Protein AF-A0A523U105-F1 (afdb_monomer_lite)

Radius of gyration: 16.68 Å; chains: 1; bounding box: 39×37×48 Å

Foldseek 3Di:
DDAPCVLCVVVQCVVPVQKAWQKKKFFQDQDPVGGHDDPVQGGQKMWTWIDHPVVRFIWIWMHHNNDIDIDHTDPDPHPPPDDRDHDPLVQFDGPVLLQVQVCVVPDPWRWRMWMWDQPPDPDPDRFIWIWTWTDDPDWWIKIWTAGGRPSHTPDIDIDTNPPPDPDDDDDDD

pLDDT: mean 76.37, std 17.45, range [31.2, 94.62]

Sequence (173 aa):
MKEAYDVIRPAISTWNSDAVVTGINGNPWHGKEGVYLSPDGRMSYWSFHACSTMAKEWVNAVLIRGYIGVGWGERPGGERQGTCQAVPIDLIVDTDVVINTARSRVNGLLPSEIYLDDCDLKIPTELLCWNVVFEIPDTNRVQILLDAYSGEIVNIFLGFNDKENLGKDWNLN

Structure (mmCIF, N/CA/C/O backbone):
data_AF-A0A523U105-F1
#
_entry.id   AF-A0A523U105-F1
#
loop_
_atom_site.group_PDB
_atom_site.id
_atom_site.type_symbol
_atom_site.label_atom_id
_atom_site.label_alt_id
_atom_site.label_comp_id
_atom_site.label_asym_id
_atom_site.label_entity_id
_atom_site.label_seq_id
_atom_site.pdbx_PDB_ins_code
_atom_site.Cartn_x
_atom_site.Cartn_y
_atom_site.Cartn_z
_atom_site.occupancy
_atom_site.B_iso_or_equiv
_atom_site.auth_seq_id
_atom_site.auth_comp_id
_atom_site.auth_asym_id
_atom_site.auth_atom_id
_atom_site.pdbx_PDB_model_num
ATOM 1 N N . MET A 1 1 ? -14.309 -0.843 -9.622 1.00 47.03 1 MET A N 1
ATOM 2 C CA . MET A 1 1 ? -13.356 0.270 -9.829 1.00 47.03 1 MET A CA 1
ATOM 3 C C . MET A 1 1 ? -11.968 -0.359 -9.862 1.00 47.03 1 MET A C 1
ATOM 5 O O . MET A 1 1 ? -11.825 -1.390 -9.225 1.00 47.03 1 MET A O 1
ATOM 9 N N . LYS A 1 2 ? -11.017 0.141 -10.661 1.00 60.16 2 LYS A N 1
ATOM 10 C CA . LYS A 1 2 ? -9.652 -0.420 -10.695 1.00 60.16 2 LYS A CA 1
ATOM 11 C C . LYS A 1 2 ? -8.867 0.071 -9.477 1.00 60.16 2 LYS A C 1
ATOM 13 O O . LYS A 1 2 ? -9.029 1.238 -9.121 1.00 60.16 2 LYS A O 1
ATOM 18 N N . GLU A 1 3 ? -8.051 -0.789 -8.872 1.00 78.50 3 GLU A N 1
ATOM 19 C CA . GLU A 1 3 ? -7.175 -0.414 -7.756 1.00 78.50 3 GLU A CA 1
ATOM 20 C C . GLU A 1 3 ? -6.194 0.691 -8.182 1.00 78.50 3 GLU A C 1
ATOM 22 O O . GLU A 1 3 ? -5.858 0.830 -9.362 1.00 78.50 3 GLU A O 1
ATOM 27 N N . ALA A 1 4 ? -5.712 1.493 -7.226 1.00 84.69 4 ALA A N 1
ATOM 28 C CA . ALA A 1 4 ? -4.793 2.601 -7.512 1.00 84.69 4 ALA A CA 1
ATOM 29 C C . ALA A 1 4 ? -3.539 2.138 -8.278 1.00 84.69 4 ALA A C 1
ATOM 31 O O . ALA A 1 4 ? -3.050 2.840 -9.168 1.00 84.69 4 ALA A O 1
ATOM 32 N N . TYR A 1 5 ? -3.065 0.926 -7.980 1.00 85.19 5 TYR A N 1
ATOM 33 C CA . TYR A 1 5 ? -1.935 0.321 -8.671 1.00 85.19 5 TYR A CA 1
ATOM 34 C C . TYR A 1 5 ? -2.219 0.042 -10.155 1.00 85.19 5 TYR A C 1
ATOM 36 O O . TYR A 1 5 ? -1.409 0.396 -11.009 1.00 85.19 5 TYR A O 1
ATOM 44 N N . ASP A 1 6 ? -3.385 -0.511 -10.494 1.00 87.75 6 ASP A N 1
ATOM 45 C CA . ASP A 1 6 ? -3.767 -0.777 -11.889 1.00 87.75 6 ASP A CA 1
ATOM 46 C C . ASP A 1 6 ? -3.813 0.497 -12.736 1.00 87.75 6 ASP A C 1
ATOM 48 O O . ASP A 1 6 ? -3.565 0.472 -13.944 1.00 87.75 6 ASP A O 1
ATOM 52 N N . VAL A 1 7 ? -4.162 1.618 -12.102 1.00 88.19 7 VAL A N 1
ATOM 53 C CA . VAL A 1 7 ? -4.217 2.931 -12.746 1.00 88.19 7 VAL A CA 1
ATOM 54 C C . VAL A 1 7 ? -2.811 3.471 -13.002 1.00 88.19 7 VAL A C 1
ATOM 56 O O . VAL A 1 7 ? -2.558 4.018 -14.075 1.00 88.19 7 VAL A O 1
ATOM 59 N N . ILE A 1 8 ? -1.890 3.316 -12.046 1.00 87.25 8 ILE A N 1
ATOM 60 C CA . ILE A 1 8 ? -0.552 3.917 -12.128 1.00 87.25 8 ILE A CA 1
ATOM 61 C C . ILE A 1 8 ? 0.486 3.032 -12.831 1.00 87.25 8 ILE A C 1
ATOM 63 O O . ILE A 1 8 ? 1.448 3.554 -13.398 1.00 87.25 8 ILE A O 1
ATOM 67 N N . ARG A 1 9 ? 0.289 1.707 -12.839 1.00 88.44 9 ARG A N 1
ATOM 68 C CA . ARG A 1 9 ? 1.201 0.706 -13.420 1.00 88.44 9 ARG A CA 1
ATOM 69 C C . ARG A 1 9 ? 1.679 1.078 -14.836 1.00 88.44 9 ARG A C 1
ATOM 71 O O . ARG A 1 9 ? 2.891 1.068 -15.045 1.00 88.44 9 ARG A O 1
ATOM 78 N N . PRO A 1 10 ? 0.815 1.498 -15.787 1.00 89.50 10 PRO A N 1
ATOM 79 C CA . PRO A 1 10 ? 1.268 1.900 -17.123 1.00 89.50 10 PRO A CA 1
ATOM 80 C C . PRO A 1 10 ? 2.225 3.099 -17.121 1.00 89.50 10 PRO A C 1
ATOM 82 O O . PRO A 1 10 ? 3.135 3.165 -17.947 1.00 89.50 10 PRO A O 1
ATOM 85 N N . ALA A 1 11 ? 2.039 4.048 -16.199 1.00 88.31 11 ALA A N 1
ATOM 86 C CA . ALA A 1 11 ? 2.882 5.235 -16.104 1.00 88.31 11 ALA A CA 1
ATOM 87 C C . ALA A 1 11 ? 4.276 4.892 -15.556 1.00 88.31 11 ALA A C 1
ATOM 89 O O . ALA A 1 11 ? 5.273 5.382 -16.084 1.00 88.31 11 ALA A O 1
ATOM 90 N N . ILE A 1 12 ? 4.354 3.988 -14.570 1.00 88.50 12 ILE A N 1
ATOM 91 C CA . ILE A 1 12 ? 5.627 3.465 -14.043 1.00 88.50 12 ILE A CA 1
ATOM 92 C C . ILE A 1 12 ? 6.402 2.737 -15.149 1.00 88.50 12 ILE A C 1
ATOM 94 O O . ILE A 1 12 ? 7.572 3.040 -15.375 1.00 88.50 12 ILE A O 1
ATOM 98 N N . SER A 1 13 ? 5.736 1.855 -15.903 1.00 87.88 13 SER A N 1
ATOM 99 C CA . SER A 1 13 ? 6.361 1.137 -17.024 1.00 87.88 13 SER A CA 1
ATOM 100 C C . SER A 1 13 ? 6.779 2.051 -18.182 1.00 87.88 13 SER A C 1
ATOM 102 O O . SER A 1 13 ? 7.705 1.719 -18.916 1.00 87.88 13 SER A O 1
ATOM 104 N N . THR A 1 14 ? 6.106 3.194 -18.362 1.00 88.44 14 THR A N 1
ATOM 105 C CA . THR A 1 14 ? 6.477 4.200 -19.375 1.00 88.44 14 THR A CA 1
ATOM 106 C C . THR A 1 14 ? 7.729 4.976 -18.971 1.00 88.44 14 THR A C 1
ATOM 108 O O . THR A 1 14 ? 8.520 5.336 -19.838 1.00 88.44 14 THR A O 1
ATOM 111 N N . TRP A 1 15 ? 7.916 5.236 -17.673 1.00 87.44 15 TRP A N 1
ATOM 112 C CA . TRP A 1 15 ? 9.125 5.885 -17.164 1.00 87.44 15 TRP A CA 1
ATOM 113 C C . TRP A 1 15 ? 10.359 5.007 -17.388 1.00 87.44 15 TRP A C 1
ATOM 115 O O . TRP A 1 15 ? 11.318 5.471 -17.996 1.00 87.44 15 TRP A O 1
ATOM 125 N N . ASN A 1 16 ? 10.308 3.741 -16.964 1.00 86.44 16 ASN A N 1
ATOM 126 C CA . ASN A 1 16 ? 11.332 2.742 -17.263 1.00 86.44 16 ASN A CA 1
ATOM 127 C C . ASN A 1 16 ? 10.708 1.345 -17.353 1.00 86.44 16 ASN A C 1
ATOM 129 O O . ASN A 1 16 ? 9.927 0.940 -16.494 1.00 86.44 16 ASN A O 1
ATOM 133 N N . SER A 1 17 ? 11.080 0.577 -18.378 1.00 90.00 17 SER A N 1
ATOM 134 C CA . SER A 1 17 ? 10.493 -0.746 -18.630 1.00 90.00 17 SER A CA 1
ATOM 135 C C . SER A 1 17 ? 10.884 -1.805 -17.598 1.00 90.00 17 SER A C 1
ATOM 137 O O . SER A 1 17 ? 10.174 -2.794 -17.448 1.00 90.00 17 SER A O 1
ATOM 139 N N . ASP A 1 18 ? 12.018 -1.621 -16.918 1.00 88.88 18 ASP A N 1
ATOM 140 C CA . ASP A 1 18 ? 12.502 -2.489 -15.840 1.00 88.88 18 ASP A CA 1
ATOM 141 C C . ASP A 1 18 ? 12.084 -1.993 -14.447 1.00 88.88 18 ASP A C 1
ATOM 143 O O . ASP A 1 18 ? 12.515 -2.558 -13.443 1.00 88.88 18 ASP A O 1
ATOM 147 N N . ALA A 1 19 ? 11.284 -0.925 -14.373 1.00 88.38 19 ALA A N 1
ATOM 148 C CA . ALA A 1 19 ? 10.855 -0.367 -13.106 1.00 88.38 19 ALA A CA 1
ATOM 149 C C . ALA A 1 19 ? 10.008 -1.372 -12.317 1.00 88.38 19 ALA A C 1
ATOM 151 O O . ALA A 1 19 ? 9.009 -1.900 -12.813 1.00 88.38 19 ALA A O 1
ATOM 152 N N . VAL A 1 20 ? 10.374 -1.575 -11.056 1.00 88.12 20 VAL A N 1
ATOM 153 C CA . VAL A 1 20 ? 9.615 -2.374 -10.091 1.00 88.12 20 VAL A CA 1
ATOM 154 C C . VAL A 1 20 ? 9.123 -1.485 -8.962 1.00 88.12 20 VAL A C 1
ATOM 156 O O . VAL A 1 20 ? 9.797 -0.528 -8.581 1.00 88.12 20 VAL A O 1
ATOM 159 N N . VAL A 1 21 ? 7.952 -1.800 -8.412 1.00 88.12 21 VAL A N 1
ATOM 160 C CA . VAL A 1 21 ? 7.468 -1.135 -7.200 1.00 88.12 21 VAL A CA 1
ATOM 161 C C . VAL A 1 21 ? 8.102 -1.799 -5.984 1.00 88.12 21 VAL A C 1
ATOM 163 O O . VAL A 1 21 ? 8.133 -3.024 -5.883 1.00 88.12 21 VAL A O 1
ATOM 166 N N . THR A 1 22 ? 8.604 -0.978 -5.073 1.00 85.00 22 THR A N 1
ATOM 167 C CA . THR A 1 22 ? 9.300 -1.383 -3.848 1.00 85.00 22 THR A CA 1
ATOM 168 C C . THR A 1 22 ? 8.546 -0.967 -2.583 1.00 85.00 22 THR A C 1
ATOM 170 O O . THR A 1 22 ? 9.010 -1.245 -1.487 1.00 85.00 22 THR A O 1
ATOM 173 N N . GLY A 1 23 ? 7.422 -0.258 -2.716 1.00 85.38 23 GLY A N 1
ATOM 174 C CA . GLY A 1 23 ? 6.604 0.196 -1.591 1.00 85.38 23 GLY A CA 1
ATOM 175 C C . GLY A 1 23 ? 5.346 0.928 -2.052 1.00 85.38 23 GLY A C 1
ATOM 176 O O . GLY A 1 23 ? 5.317 1.508 -3.144 1.00 85.38 23 GLY A O 1
ATOM 177 N N . ILE A 1 24 ? 4.303 0.887 -1.224 1.00 89.12 24 ILE A N 1
ATOM 178 C CA . ILE A 1 24 ? 2.999 1.501 -1.501 1.00 89.12 24 ILE A CA 1
ATOM 179 C C . ILE A 1 24 ? 2.542 2.245 -0.254 1.00 89.12 24 ILE A C 1
ATOM 181 O O . ILE A 1 24 ? 2.498 1.661 0.822 1.00 89.12 24 ILE A O 1
ATOM 185 N N . ASN A 1 25 ? 2.143 3.502 -0.419 1.00 88.25 25 ASN A N 1
ATOM 186 C CA . A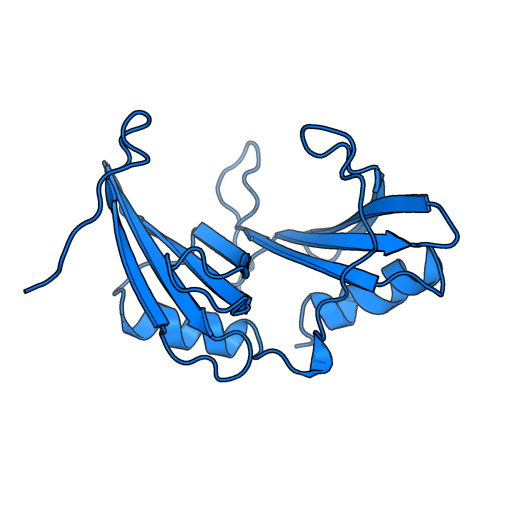SN A 1 25 ? 1.593 4.341 0.638 1.00 88.25 25 ASN A CA 1
ATOM 187 C C . ASN A 1 25 ? 0.278 4.963 0.165 1.00 88.25 25 ASN A C 1
ATOM 189 O O . ASN A 1 25 ? 0.188 5.478 -0.948 1.00 88.25 25 ASN A O 1
ATOM 193 N N . GLY A 1 26 ? -0.734 4.957 1.015 1.00 87.75 26 GLY A N 1
ATOM 194 C CA . GLY A 1 26 ? -2.027 5.588 0.816 1.00 87.75 26 GLY A CA 1
ATOM 195 C C . GLY A 1 26 ? -2.373 6.418 2.041 1.00 87.75 26 GLY A C 1
ATOM 196 O O . GLY A 1 26 ? -2.279 5.958 3.175 1.00 87.75 26 GLY A O 1
ATOM 197 N N . ASN A 1 27 ? -2.777 7.661 1.833 1.00 82.31 27 ASN A N 1
ATOM 198 C CA . ASN A 1 27 ? -3.233 8.517 2.917 1.00 82.31 27 ASN A CA 1
ATOM 199 C C . ASN A 1 27 ? -4.373 9.411 2.416 1.00 82.31 27 ASN A C 1
ATOM 201 O O . ASN A 1 27 ? -4.556 9.604 1.204 1.00 82.31 27 ASN A O 1
ATOM 205 N N . PRO A 1 28 ? -5.206 9.941 3.317 1.00 71.62 28 PRO A N 1
ATOM 206 C CA . PRO A 1 28 ? -6.056 11.037 2.941 1.00 71.62 28 PRO A CA 1
ATOM 207 C C . PRO A 1 28 ? -5.154 12.242 2.673 1.00 71.62 28 PRO A C 1
ATOM 209 O O . PRO A 1 28 ? -4.281 12.591 3.465 1.00 71.62 28 PRO A O 1
ATOM 212 N N . TRP A 1 29 ? -5.347 12.896 1.533 1.00 64.88 29 TRP A N 1
ATOM 213 C CA . TRP A 1 29 ? -4.534 14.052 1.193 1.00 64.88 29 TRP A CA 1
ATOM 214 C C . TRP A 1 29 ? -4.750 15.177 2.219 1.00 64.88 29 TRP A C 1
ATOM 216 O O . TRP A 1 29 ? -5.876 15.656 2.386 1.00 64.88 29 TRP A O 1
ATOM 226 N N . HIS A 1 30 ? -3.671 15.611 2.875 1.00 61.53 30 HIS A N 1
ATOM 227 C CA . HIS A 1 30 ? -3.658 16.751 3.792 1.00 61.53 30 HIS A CA 1
ATOM 228 C C . HIS A 1 30 ? -3.366 18.037 3.009 1.00 61.53 30 HIS A C 1
ATOM 230 O O . HIS A 1 30 ? -2.219 18.458 2.845 1.00 61.53 30 HIS A O 1
ATOM 236 N N . GLY A 1 31 ? -4.417 18.658 2.480 1.00 55.34 31 GLY A N 1
ATOM 237 C CA . GLY A 1 31 ? -4.324 19.968 1.840 1.00 55.34 31 GLY A CA 1
ATOM 238 C C . GLY A 1 31 ? -4.426 21.122 2.831 1.00 55.34 31 GLY A C 1
ATOM 239 O O . GLY A 1 31 ? -4.819 20.936 3.980 1.00 55.34 31 GLY A O 1
ATOM 240 N N . LYS A 1 32 ? -4.213 22.359 2.351 1.00 52.34 32 LYS A N 1
ATOM 241 C CA . LYS A 1 32 ? -4.521 23.599 3.107 1.00 52.34 32 LYS A CA 1
ATOM 242 C C . LYS A 1 32 ? -5.982 23.691 3.584 1.00 52.34 32 LYS A C 1
ATOM 244 O O . LYS A 1 32 ? -6.299 24.546 4.400 1.00 52.34 32 LYS A O 1
ATOM 249 N N . GLU A 1 33 ? -6.853 22.838 3.061 1.00 51.22 33 GLU A N 1
ATOM 250 C CA . GLU A 1 33 ? -8.299 22.850 3.272 1.00 51.22 33 GLU A CA 1
ATOM 251 C C . GLU A 1 33 ? -8.810 21.627 4.064 1.00 51.22 33 GLU A C 1
ATOM 253 O O . GLU A 1 33 ? -10.015 21.495 4.251 1.00 51.22 33 GLU A O 1
ATOM 258 N N . GLY A 1 34 ? -7.923 20.745 4.548 1.00 55.03 34 GLY A N 1
ATOM 259 C CA . GLY A 1 34 ? -8.287 19.610 5.406 1.00 55.03 34 GLY A CA 1
ATOM 260 C C . GLY A 1 34 ? -7.923 18.232 4.848 1.00 55.03 34 GLY A C 1
ATOM 261 O O . GLY A 1 34 ? -7.187 18.109 3.868 1.00 55.03 34 GLY A O 1
ATOM 262 N N . VAL A 1 35 ? -8.422 17.200 5.536 1.00 59.84 35 VAL A N 1
ATOM 263 C CA . VAL A 1 35 ? -8.267 15.774 5.214 1.00 59.84 35 VAL A CA 1
ATOM 264 C C . VAL A 1 35 ? -9.256 15.414 4.108 1.00 59.84 35 VAL A C 1
ATOM 266 O O . VAL A 1 35 ? -10.468 15.495 4.304 1.00 59.84 35 VAL A O 1
ATOM 269 N N . TYR A 1 36 ? -8.750 15.016 2.944 1.00 66.69 36 TYR A N 1
ATOM 270 C CA . TYR A 1 36 ? -9.591 14.635 1.814 1.00 66.69 36 TYR A CA 1
ATOM 271 C C . TYR A 1 36 ? -9.617 13.119 1.633 1.00 66.69 36 TYR A C 1
ATOM 273 O O . TYR A 1 36 ? -8.607 12.511 1.283 1.00 66.69 36 TYR A O 1
ATOM 281 N N . LEU A 1 37 ? -10.793 12.521 1.790 1.00 69.81 37 LEU A N 1
ATOM 282 C CA . LEU A 1 37 ? -11.107 11.188 1.273 1.00 69.81 37 LEU A CA 1
ATOM 283 C C . LEU A 1 37 ? -11.890 11.339 -0.034 1.00 69.81 37 LEU A C 1
ATOM 285 O O . LEU A 1 37 ? -12.526 12.372 -0.271 1.00 69.81 37 LEU A O 1
ATOM 289 N N . SER A 1 38 ? -11.834 10.338 -0.908 1.00 68.94 38 SER A N 1
ATOM 290 C CA . SER A 1 38 ? -12.738 10.298 -2.058 1.00 68.94 38 SER A CA 1
ATOM 291 C C . SER A 1 38 ? -14.194 10.125 -1.589 1.00 68.94 38 SER A C 1
ATOM 293 O O . SER A 1 38 ? -14.427 9.661 -0.471 1.00 68.94 38 SER A O 1
ATOM 295 N N . PRO A 1 39 ? -15.204 10.497 -2.405 1.00 67.69 39 PRO A N 1
ATOM 296 C CA . PRO A 1 39 ? -16.619 10.410 -2.012 1.00 67.69 39 PRO A CA 1
ATOM 297 C C . PRO A 1 39 ? -17.093 9.012 -1.582 1.00 67.69 39 PRO A C 1
ATOM 299 O O . PRO A 1 39 ? -18.099 8.890 -0.892 1.00 67.69 39 PRO A O 1
ATOM 302 N N . ASP A 1 40 ? -16.382 7.964 -1.990 1.00 70.69 40 ASP A N 1
ATOM 303 C CA . ASP A 1 40 ? -16.612 6.565 -1.619 1.00 70.69 40 ASP A CA 1
ATOM 304 C C . ASP A 1 40 ? -15.845 6.124 -0.353 1.00 70.69 40 ASP A C 1
ATOM 306 O O . ASP A 1 40 ? -15.880 4.951 0.010 1.00 70.69 40 ASP A O 1
ATOM 310 N N . GLY A 1 41 ? -15.170 7.052 0.335 1.00 69.31 41 GLY A N 1
ATOM 311 C CA . GLY A 1 41 ? -14.458 6.811 1.591 1.00 69.31 41 GLY A CA 1
ATOM 312 C C . GLY A 1 41 ? -13.058 6.211 1.438 1.00 69.31 41 GLY A C 1
ATOM 313 O O . GLY A 1 41 ? -12.482 5.796 2.442 1.00 69.31 41 GLY A O 1
ATOM 314 N N . ARG A 1 42 ? -12.509 6.155 0.217 1.00 75.88 42 ARG A N 1
ATOM 315 C CA . ARG A 1 42 ? -11.147 5.661 -0.048 1.00 75.88 42 ARG A CA 1
ATOM 316 C C . ARG A 1 42 ? -10.095 6.770 0.074 1.00 75.88 42 ARG A C 1
ATOM 318 O O . ARG A 1 42 ? -10.399 7.967 0.107 1.00 75.88 42 ARG A O 1
ATOM 325 N N . MET A 1 43 ? -8.829 6.355 0.124 1.00 82.31 43 MET A N 1
ATOM 326 C CA . MET A 1 43 ? -7.685 7.267 0.112 1.00 82.31 43 MET A CA 1
ATOM 327 C C . MET A 1 43 ? -7.658 8.077 -1.187 1.00 82.31 43 MET A C 1
ATOM 329 O O . MET A 1 43 ? -7.746 7.521 -2.283 1.00 82.31 43 MET A O 1
ATOM 333 N N . SER A 1 44 ? -7.529 9.401 -1.065 1.00 81.44 44 SER A N 1
ATOM 334 C CA . SER A 1 44 ? -7.499 10.313 -2.219 1.00 81.44 44 SER A CA 1
ATOM 335 C C . SER A 1 44 ? -6.096 10.541 -2.790 1.00 81.44 44 SER A C 1
ATOM 337 O O . SER A 1 44 ? -5.973 11.103 -3.887 1.00 81.44 44 SER A O 1
ATOM 339 N N . TYR A 1 45 ? -5.068 10.100 -2.059 1.00 86.50 45 TYR A N 1
ATOM 340 C CA . TYR A 1 45 ? -3.660 10.135 -2.424 1.00 86.50 45 TYR A CA 1
ATOM 341 C C . TYR A 1 45 ? -3.048 8.740 -2.275 1.00 86.50 45 TYR A C 1
ATOM 343 O O . TYR A 1 45 ? -3.193 8.092 -1.238 1.00 86.50 45 TYR A O 1
ATOM 351 N N . TRP A 1 46 ? -2.322 8.320 -3.306 1.00 88.81 46 TRP A N 1
ATOM 352 C CA . TRP A 1 46 ? -1.476 7.133 -3.304 1.00 88.81 46 TRP A CA 1
ATOM 353 C C . TRP A 1 46 ? -0.079 7.492 -3.801 1.00 88.81 46 TRP A C 1
ATOM 355 O O . TRP A 1 46 ? 0.048 8.233 -4.775 1.00 88.81 46 TRP A O 1
ATOM 365 N N . SER A 1 47 ? 0.951 6.943 -3.166 1.00 88.38 47 SER A N 1
ATOM 366 C CA . SER A 1 47 ? 2.350 7.010 -3.584 1.00 88.38 47 SER A CA 1
ATOM 367 C C . SER A 1 47 ? 2.892 5.604 -3.773 1.00 88.38 47 SER A C 1
ATOM 369 O O . SER A 1 47 ? 2.695 4.728 -2.933 1.00 88.38 47 SER A O 1
ATOM 371 N N . PHE A 1 48 ? 3.601 5.407 -4.872 1.00 89.06 48 PHE A N 1
ATOM 372 C CA . PHE A 1 48 ? 4.239 4.160 -5.249 1.00 89.06 48 PHE A CA 1
ATOM 373 C C . PHE A 1 48 ? 5.721 4.436 -5.417 1.00 89.06 48 PHE A C 1
ATOM 375 O O . PHE A 1 48 ? 6.124 5.216 -6.284 1.00 89.06 48 PHE A O 1
ATOM 382 N N . HIS A 1 49 ? 6.513 3.784 -4.581 1.00 88.00 49 HIS A N 1
ATOM 383 C CA . HIS A 1 49 ? 7.960 3.879 -4.619 1.00 88.00 49 HIS A CA 1
ATOM 384 C C . HIS A 1 49 ? 8.423 2.927 -5.713 1.00 88.00 49 HIS A C 1
ATOM 386 O O . HIS A 1 49 ? 8.183 1.722 -5.620 1.00 88.00 49 HIS A O 1
ATOM 392 N N . ALA A 1 50 ? 9.018 3.455 -6.775 1.00 88.00 50 ALA A N 1
ATOM 393 C CA . ALA A 1 50 ? 9.467 2.674 -7.916 1.00 88.00 50 ALA A CA 1
ATOM 394 C C . ALA A 1 50 ? 10.980 2.800 -8.089 1.00 88.00 50 ALA A C 1
ATOM 396 O O . ALA A 1 50 ? 11.551 3.872 -7.913 1.00 88.00 50 ALA A O 1
ATOM 397 N N . CYS A 1 51 ? 11.619 1.699 -8.464 1.00 87.69 51 CYS A N 1
ATOM 398 C CA . CYS A 1 51 ? 13.059 1.601 -8.663 1.00 87.69 51 CYS A CA 1
ATOM 399 C C . CYS A 1 51 ? 13.339 1.014 -10.044 1.00 87.69 51 CYS A C 1
ATOM 401 O O . CYS A 1 51 ? 12.732 0.008 -10.411 1.00 87.69 51 CYS A O 1
ATOM 403 N N . SER A 1 52 ? 14.256 1.625 -10.797 1.00 86.94 52 SER A N 1
ATOM 404 C CA . SER A 1 52 ? 14.774 1.080 -12.059 1.00 86.94 52 SER A CA 1
ATOM 405 C C . SER A 1 52 ? 16.272 0.840 -11.923 1.00 86.94 52 SER A C 1
ATOM 407 O O . SER A 1 52 ? 17.041 1.740 -11.574 1.00 86.94 52 SER A O 1
ATOM 409 N N . THR A 1 53 ? 16.701 -0.383 -12.229 1.00 85.06 53 THR A N 1
ATOM 410 C CA . THR A 1 53 ? 18.124 -0.744 -12.208 1.00 85.06 53 THR A CA 1
ATOM 411 C C . THR A 1 53 ? 18.848 -0.121 -13.400 1.00 85.06 53 THR A C 1
ATOM 413 O O . THR A 1 53 ? 19.999 0.300 -13.274 1.00 85.06 53 THR A O 1
ATOM 416 N N . MET A 1 54 ? 18.175 -0.025 -14.551 1.00 85.31 54 MET A N 1
ATOM 417 C CA . MET A 1 54 ? 18.703 0.621 -15.752 1.00 85.31 54 MET A CA 1
ATOM 418 C C . MET A 1 54 ? 18.911 2.123 -15.547 1.00 85.31 54 MET A C 1
ATOM 420 O O . MET A 1 54 ? 19.972 2.638 -15.905 1.00 85.31 54 MET A O 1
ATOM 424 N N . ALA A 1 55 ? 17.940 2.811 -14.943 1.00 83.19 55 ALA A N 1
ATOM 425 C CA . ALA A 1 55 ? 18.035 4.242 -14.667 1.00 83.19 55 ALA A CA 1
ATOM 426 C C . ALA A 1 55 ? 18.880 4.557 -13.420 1.00 83.19 55 ALA A C 1
ATOM 428 O O . ALA A 1 55 ? 19.412 5.660 -13.309 1.00 83.19 55 ALA A O 1
ATOM 429 N N . LYS A 1 56 ? 19.072 3.574 -12.525 1.00 83.44 56 LYS A N 1
ATOM 430 C CA . LYS A 1 56 ? 19.799 3.705 -11.247 1.00 83.44 56 LYS A CA 1
ATOM 431 C C . LYS A 1 56 ? 19.192 4.770 -10.334 1.00 83.44 56 LYS A C 1
ATOM 433 O O . LYS A 1 56 ? 19.909 5.500 -9.650 1.00 83.44 56 LYS A O 1
ATOM 438 N N . GLU A 1 57 ? 17.870 4.861 -10.343 1.00 81.75 57 GLU A N 1
ATOM 439 C CA . GLU A 1 57 ? 17.122 5.850 -9.579 1.00 81.75 57 GLU A CA 1
ATOM 440 C C . GLU A 1 57 ? 15.850 5.259 -8.969 1.00 81.75 57 GLU A C 1
ATOM 442 O O . GLU A 1 57 ? 15.253 4.310 -9.489 1.00 81.75 57 GLU A O 1
ATOM 447 N N . TRP A 1 58 ? 15.451 5.880 -7.859 1.00 85.06 58 TRP A N 1
ATOM 448 C CA . TRP A 1 58 ? 14.172 5.690 -7.195 1.00 85.06 58 TRP A CA 1
ATOM 449 C C . TRP A 1 58 ? 13.309 6.920 -7.446 1.00 85.06 58 TRP A C 1
ATOM 451 O O . TRP A 1 58 ? 13.759 8.061 -7.287 1.00 85.06 58 TRP A O 1
ATOM 461 N N . VAL A 1 59 ? 12.058 6.695 -7.818 1.00 85.12 59 VAL A N 1
ATOM 462 C CA . VAL A 1 59 ? 11.077 7.757 -8.032 1.00 85.12 59 VAL A CA 1
ATOM 463 C C . VAL A 1 59 ? 9.793 7.427 -7.303 1.00 85.12 59 VAL A C 1
ATOM 465 O O . VAL A 1 59 ? 9.421 6.264 -7.154 1.00 85.12 59 VAL A O 1
ATOM 468 N N . ASN A 1 60 ? 9.079 8.475 -6.914 1.00 86.00 60 ASN A N 1
ATOM 469 C CA . ASN A 1 60 ? 7.682 8.348 -6.556 1.00 86.00 60 ASN A CA 1
ATOM 470 C C . ASN A 1 60 ? 6.812 8.516 -7.794 1.00 86.00 60 ASN A C 1
ATOM 472 O O . ASN A 1 60 ? 6.936 9.488 -8.552 1.00 86.00 60 ASN A O 1
ATOM 476 N N . ALA A 1 61 ? 5.898 7.571 -7.958 1.00 87.06 61 ALA A N 1
ATOM 477 C CA . ALA A 1 61 ? 4.724 7.723 -8.788 1.00 87.06 61 ALA A CA 1
ATOM 478 C C . ALA A 1 61 ? 3.528 7.972 -7.864 1.00 87.06 61 ALA A C 1
ATOM 480 O O . ALA A 1 61 ? 3.256 7.184 -6.965 1.00 87.06 61 ALA A O 1
ATOM 481 N N . VAL A 1 62 ? 2.817 9.074 -8.068 1.00 88.00 62 VAL A N 1
ATOM 482 C CA . VAL A 1 62 ? 1.679 9.482 -7.243 1.00 88.00 62 VAL A CA 1
ATOM 483 C C . VAL A 1 62 ? 0.387 9.453 -8.046 1.00 88.00 62 VAL A C 1
ATOM 485 O O . VAL A 1 62 ? 0.354 9.876 -9.203 1.00 88.00 62 VAL A O 1
ATOM 488 N N . LEU A 1 63 ? -0.691 8.988 -7.420 1.00 86.56 63 LEU A N 1
ATOM 489 C CA . LEU A 1 63 ? -2.057 9.098 -7.921 1.00 86.56 63 LEU A CA 1
ATOM 490 C C . LEU A 1 63 ? -2.857 9.958 -6.944 1.00 86.56 63 LEU A C 1
ATOM 492 O O . LEU A 1 63 ? -3.086 9.567 -5.802 1.00 86.56 63 LEU A O 1
ATOM 496 N N . ILE A 1 64 ? -3.295 11.131 -7.398 1.00 83.94 64 ILE A N 1
ATOM 497 C CA . ILE A 1 64 ? -3.999 12.113 -6.568 1.00 83.94 64 ILE A CA 1
ATOM 498 C C . ILE A 1 64 ? -5.264 12.535 -7.292 1.00 83.94 64 ILE A C 1
ATOM 500 O O . ILE A 1 64 ? -5.193 13.161 -8.346 1.00 83.94 64 ILE A O 1
ATOM 504 N N . ARG A 1 65 ? -6.439 12.214 -6.739 1.00 77.44 65 ARG A N 1
ATOM 505 C CA . ARG A 1 65 ? -7.740 12.608 -7.326 1.00 77.44 65 ARG A CA 1
ATOM 506 C C . ARG A 1 65 ? -7.866 12.271 -8.829 1.00 77.44 65 ARG A C 1
ATOM 508 O O . ARG A 1 65 ? -8.424 13.049 -9.597 1.00 77.44 65 ARG A O 1
ATOM 515 N N . GLY A 1 66 ? -7.314 11.130 -9.252 1.00 76.44 66 GLY A N 1
ATOM 516 C CA . GLY A 1 66 ? -7.311 10.680 -10.652 1.00 76.44 66 GLY A CA 1
ATOM 517 C C . GLY A 1 66 ? -6.191 11.253 -11.531 1.00 76.44 66 GLY A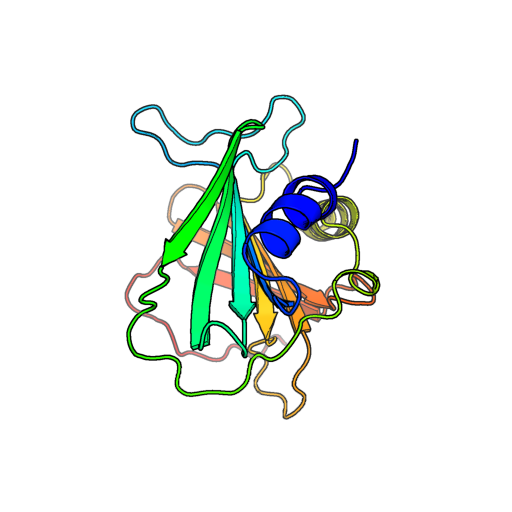 C 1
ATOM 518 O O . GLY A 1 66 ? -6.060 10.836 -12.679 1.00 76.44 66 GLY A O 1
ATOM 519 N N . TYR A 1 67 ? -5.366 12.164 -11.013 1.00 81.00 67 TYR A N 1
ATOM 520 C CA . TYR A 1 67 ? -4.181 12.678 -11.697 1.00 81.00 67 TYR A CA 1
ATOM 521 C C . TYR A 1 67 ? -2.954 11.844 -11.340 1.00 81.00 67 TYR A C 1
ATOM 523 O O . TYR A 1 67 ? -2.725 11.550 -10.168 1.00 81.00 67 TYR A O 1
ATOM 531 N N . ILE A 1 68 ? -2.156 11.500 -12.350 1.00 83.75 68 ILE A N 1
ATOM 532 C CA . ILE A 1 68 ? -0.905 10.757 -12.188 1.00 83.75 68 ILE A CA 1
ATOM 533 C C . ILE A 1 68 ? 0.273 11.729 -12.297 1.00 83.75 68 ILE A C 1
ATOM 535 O O . ILE A 1 68 ? 0.366 12.484 -13.266 1.00 83.75 68 ILE A O 1
ATOM 539 N N . GLY A 1 69 ? 1.187 11.681 -11.331 1.00 80.00 69 GLY A N 1
ATOM 540 C CA . GLY A 1 69 ? 2.510 12.300 -11.412 1.00 80.00 69 GLY A CA 1
ATOM 541 C C . GLY A 1 69 ? 3.592 11.231 -11.282 1.00 80.00 69 GLY A C 1
ATOM 542 O O . GLY A 1 69 ? 3.492 10.377 -10.413 1.00 80.00 69 GLY A O 1
ATOM 543 N N . VAL A 1 70 ? 4.621 11.256 -12.130 1.00 76.44 70 VAL A N 1
ATOM 544 C CA . VAL A 1 70 ? 5.760 10.316 -12.078 1.00 76.44 70 VAL A CA 1
ATOM 545 C C . VAL A 1 70 ? 7.059 11.105 -12.205 1.00 76.44 70 VAL A C 1
ATOM 547 O O . VAL A 1 70 ? 7.087 12.139 -12.873 1.00 76.44 70 VAL A O 1
ATOM 550 N N . GLY A 1 71 ? 8.132 10.623 -11.578 1.00 61.12 71 GLY A N 1
ATOM 551 C CA . GLY A 1 71 ? 9.471 11.196 -11.746 1.00 61.12 71 GLY A CA 1
ATOM 552 C C . GLY A 1 71 ? 9.832 12.252 -10.706 1.00 61.12 71 GLY A C 1
ATOM 553 O O . GLY A 1 71 ? 10.759 13.034 -10.908 1.00 61.12 71 GLY A O 1
ATOM 554 N N . TRP A 1 72 ? 9.122 12.287 -9.576 1.00 62.28 72 TRP A N 1
ATOM 555 C CA . TRP A 1 72 ? 9.626 12.991 -8.403 1.00 62.28 72 TRP A CA 1
ATOM 556 C C . TRP A 1 72 ? 10.707 12.103 -7.806 1.00 62.28 72 TRP A C 1
ATOM 558 O O . TRP A 1 72 ? 10.390 11.088 -7.188 1.00 62.28 72 TRP A O 1
ATOM 568 N N . GLY A 1 73 ? 11.971 12.447 -8.073 1.00 58.28 73 GLY A N 1
ATOM 569 C CA . GLY A 1 73 ? 13.109 11.717 -7.531 1.00 58.28 73 GLY A CA 1
ATOM 570 C C . GLY A 1 73 ? 12.947 11.590 -6.024 1.00 58.28 73 GLY A C 1
ATOM 571 O O . GLY A 1 73 ? 12.886 12.599 -5.313 1.00 58.28 73 GLY A O 1
ATOM 572 N N . GLU A 1 74 ? 12.849 10.357 -5.540 1.00 53.22 74 GLU A N 1
ATOM 573 C CA . GLU A 1 74 ? 12.913 10.131 -4.112 1.00 53.22 74 GLU A CA 1
ATOM 574 C C . GLU A 1 74 ? 14.350 10.410 -3.696 1.00 53.22 74 GLU A C 1
ATOM 576 O O . GLU A 1 74 ? 15.284 9.724 -4.107 1.00 53.22 74 GLU A O 1
ATOM 581 N N . ARG A 1 75 ? 14.553 11.417 -2.852 1.00 42.53 75 ARG A N 1
ATOM 582 C CA . ARG A 1 75 ? 15.729 11.443 -1.980 1.00 42.53 75 ARG A CA 1
ATOM 583 C C . ARG A 1 75 ? 15.243 11.094 -0.576 1.00 42.53 75 ARG A C 1
ATOM 585 O O . ARG A 1 75 ? 15.020 12.012 0.213 1.00 42.53 75 ARG A O 1
ATOM 592 N N . PRO A 1 76 ? 14.986 9.814 -0.258 1.00 37.97 76 PRO A N 1
ATOM 593 C CA . PRO A 1 76 ? 14.427 9.456 1.032 1.00 37.97 76 PRO A CA 1
ATOM 594 C C . PRO A 1 76 ? 15.561 9.420 2.057 1.00 37.97 76 PRO A C 1
ATOM 596 O O . PRO A 1 76 ? 16.290 8.445 2.114 1.00 37.97 76 PRO A O 1
ATOM 599 N N . GLY A 1 77 ? 15.755 10.475 2.856 1.00 38.66 77 GLY A N 1
ATOM 600 C CA . GLY A 1 77 ? 16.570 10.401 4.085 1.00 38.66 77 GLY A CA 1
ATOM 601 C C . GLY A 1 77 ? 18.029 9.914 3.948 1.00 38.66 77 GLY A C 1
ATOM 602 O O . GLY A 1 77 ? 18.649 9.602 4.960 1.00 38.66 77 GLY A O 1
ATOM 603 N N . GLY A 1 78 ? 18.575 9.850 2.731 1.00 40.19 78 GLY A N 1
ATOM 604 C CA . GLY A 1 78 ? 19.864 9.241 2.401 1.00 40.19 78 GLY A CA 1
ATOM 605 C C . GLY A 1 78 ? 19.815 8.558 1.029 1.00 40.19 78 GLY A C 1
ATOM 606 O O . GLY A 1 78 ? 18.746 8.358 0.456 1.00 40.19 78 GLY A O 1
ATOM 607 N N . GLU A 1 79 ? 20.970 8.218 0.461 1.00 39.00 79 GLU A N 1
ATOM 608 C CA . GLU A 1 79 ? 21.014 7.253 -0.641 1.00 39.00 79 GLU A CA 1
ATOM 609 C C . GLU A 1 79 ? 20.530 5.905 -0.086 1.00 39.00 79 GLU A C 1
ATOM 611 O O . GLU A 1 79 ? 21.215 5.316 0.752 1.00 39.00 79 GLU A O 1
ATOM 616 N N . ARG A 1 80 ? 19.378 5.383 -0.532 1.00 47.75 80 ARG A N 1
ATOM 617 C CA . ARG A 1 80 ? 19.114 3.944 -0.387 1.00 47.75 80 ARG A CA 1
ATOM 618 C C . ARG A 1 80 ? 20.112 3.220 -1.296 1.00 47.75 80 ARG A C 1
ATOM 620 O O . ARG A 1 80 ? 19.829 2.953 -2.456 1.00 47.75 80 ARG A O 1
ATOM 627 N N . GLN A 1 81 ? 21.318 2.959 -0.794 1.00 46.81 81 GLN A N 1
ATOM 628 C CA . GLN A 1 81 ? 22.252 2.047 -1.445 1.00 46.81 81 GLN A CA 1
ATOM 629 C C . GLN A 1 81 ? 21.680 0.634 -1.309 1.00 46.81 81 GLN A C 1
ATOM 631 O O . GLN A 1 81 ? 21.589 0.105 -0.205 1.00 46.81 81 GLN A O 1
ATOM 636 N N . GLY A 1 82 ? 21.246 0.038 -2.418 1.00 58.28 82 GLY A N 1
ATOM 637 C CA . GLY A 1 82 ? 20.650 -1.295 -2.410 1.00 58.28 82 GLY A CA 1
ATOM 638 C C . GLY A 1 82 ? 20.127 -1.723 -3.777 1.00 58.28 82 GLY A C 1
ATOM 639 O O . GLY A 1 82 ? 20.004 -0.919 -4.699 1.00 58.28 82 GLY A O 1
ATOM 640 N N . THR A 1 83 ? 19.840 -3.013 -3.918 1.00 66.31 83 THR A N 1
ATOM 641 C CA . THR A 1 83 ? 19.147 -3.574 -5.084 1.00 66.31 83 THR A CA 1
ATOM 642 C C . THR A 1 83 ? 17.657 -3.248 -5.019 1.00 66.31 83 THR A C 1
ATOM 644 O O . THR A 1 83 ? 17.083 -3.259 -3.932 1.00 66.31 83 THR A O 1
ATOM 647 N N . CYS A 1 84 ? 17.007 -3.001 -6.163 1.00 75.12 84 CYS A N 1
ATOM 648 C CA . CYS A 1 84 ? 15.548 -2.899 -6.209 1.00 75.12 84 CYS A CA 1
ATOM 649 C C . CYS A 1 84 ? 14.930 -4.223 -5.710 1.00 75.12 84 CYS A C 1
ATOM 651 O O . CYS A 1 84 ? 15.009 -5.234 -6.407 1.00 75.12 84 CYS A O 1
ATOM 653 N N . GLN A 1 85 ? 14.327 -4.237 -4.519 1.00 77.44 85 GLN A N 1
ATOM 654 C CA . GLN A 1 85 ? 13.566 -5.387 -4.027 1.00 77.44 85 GLN A CA 1
ATOM 655 C C . GLN A 1 85 ? 12.108 -5.211 -4.437 1.00 77.44 85 GLN A C 1
ATOM 657 O O . GLN A 1 85 ? 11.402 -4.345 -3.923 1.00 77.44 85 GLN A O 1
ATOM 662 N N . ALA A 1 86 ? 11.687 -5.987 -5.433 1.00 80.31 86 ALA A N 1
ATOM 663 C CA . ALA A 1 86 ? 10.342 -5.889 -5.974 1.00 80.31 86 ALA A CA 1
ATOM 664 C C . ALA A 1 86 ? 9.313 -6.443 -4.983 1.00 80.31 86 ALA A C 1
ATOM 666 O O . ALA A 1 86 ? 9.450 -7.568 -4.499 1.00 80.31 86 ALA A O 1
ATOM 667 N N . VAL A 1 87 ? 8.244 -5.683 -4.761 1.00 82.12 87 VAL A N 1
ATOM 668 C CA . VAL A 1 87 ? 7.026 -6.187 -4.130 1.00 82.12 87 VAL A CA 1
ATOM 669 C C . VAL A 1 87 ? 6.212 -6.929 -5.196 1.00 82.12 87 VAL A C 1
ATOM 671 O O . VAL A 1 87 ? 5.897 -6.339 -6.236 1.00 82.12 87 VAL A O 1
ATOM 674 N N . PRO A 1 88 ? 5.824 -8.197 -4.976 1.00 81.62 88 PRO A N 1
ATOM 675 C CA . PRO A 1 88 ? 4.982 -8.936 -5.910 1.00 81.62 88 PRO A CA 1
ATOM 676 C C . PRO A 1 88 ? 3.514 -8.497 -5.780 1.00 81.62 88 PRO A C 1
ATOM 678 O O . PRO A 1 88 ? 2.684 -9.229 -5.254 1.00 81.62 88 PRO A O 1
ATOM 681 N N . ILE A 1 89 ? 3.183 -7.292 -6.257 1.00 81.62 89 ILE A N 1
ATOM 682 C CA . ILE A 1 89 ? 1.862 -6.662 -6.049 1.00 81.62 89 ILE A CA 1
ATOM 683 C C . ILE A 1 89 ? 0.704 -7.501 -6.606 1.00 81.62 89 ILE A C 1
ATOM 685 O O . ILE A 1 89 ? -0.383 -7.479 -6.054 1.00 81.62 89 ILE A O 1
ATOM 689 N N . ASP A 1 90 ? 0.913 -8.301 -7.651 1.00 84.25 90 ASP A N 1
ATOM 690 C CA . ASP A 1 90 ? -0.160 -9.176 -8.154 1.00 84.25 90 ASP A CA 1
ATOM 691 C C . ASP A 1 90 ? -0.501 -10.339 -7.193 1.00 84.25 90 ASP A C 1
ATOM 693 O O . ASP A 1 90 ? -1.467 -11.062 -7.426 1.00 84.25 90 ASP A O 1
ATOM 697 N N . LEU A 1 91 ? 0.299 -10.553 -6.141 1.00 87.56 91 LEU A N 1
ATOM 698 C CA . LEU A 1 91 ? 0.084 -11.578 -5.116 1.00 87.56 91 LEU A CA 1
ATOM 699 C C . LEU A 1 91 ? -0.434 -11.008 -3.791 1.00 87.56 91 LEU A C 1
ATOM 701 O O . LEU A 1 91 ? -0.796 -11.793 -2.916 1.00 87.56 91 LEU A O 1
ATOM 705 N N . ILE A 1 92 ? -0.432 -9.682 -3.615 1.00 89.56 92 ILE A N 1
ATOM 706 C CA . ILE A 1 92 ? -0.885 -9.061 -2.367 1.00 89.56 92 ILE A CA 1
ATOM 707 C C . ILE A 1 92 ? -2.395 -8.841 -2.401 1.00 89.56 92 ILE A C 1
ATOM 709 O O . ILE A 1 92 ? -2.995 -8.627 -3.452 1.00 89.56 92 ILE A O 1
ATOM 713 N N . VAL A 1 93 ? -3.009 -8.882 -1.227 1.00 91.00 93 VAL A N 1
ATOM 714 C CA . VAL A 1 93 ? -4.440 -8.659 -1.050 1.00 91.00 93 VAL A CA 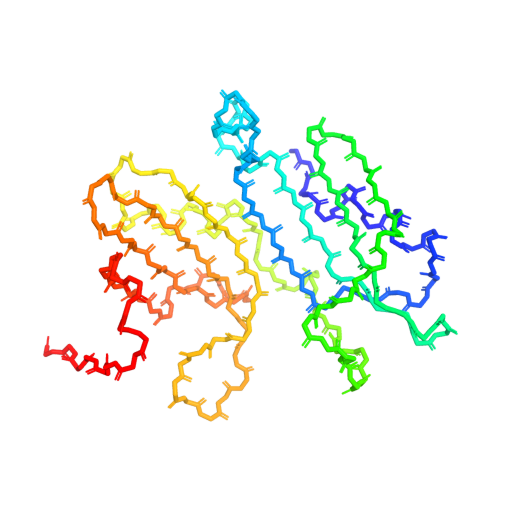1
ATOM 715 C C . VAL A 1 93 ? -4.804 -7.209 -1.365 1.00 91.00 93 VAL A C 1
ATOM 717 O O . VAL A 1 93 ? -4.100 -6.279 -0.960 1.00 91.00 93 VAL A O 1
ATOM 720 N N . ASP A 1 94 ? -5.943 -7.035 -2.037 1.00 88.94 94 ASP A N 1
ATOM 721 C CA . ASP A 1 94 ? -6.501 -5.733 -2.399 1.00 88.94 94 ASP A CA 1
ATOM 722 C C . ASP A 1 94 ? -6.729 -4.829 -1.182 1.00 88.94 94 ASP A C 1
ATOM 724 O O . ASP A 1 94 ? -7.177 -5.259 -0.111 1.00 88.94 94 ASP A O 1
ATOM 728 N N . THR A 1 95 ? -6.516 -3.528 -1.381 1.00 88.50 95 THR A N 1
ATOM 729 C CA . THR A 1 95 ? -6.607 -2.537 -0.301 1.00 88.50 95 THR A CA 1
ATOM 730 C C . THR A 1 95 ? -8.014 -2.443 0.295 1.00 88.50 95 THR A C 1
ATOM 732 O O . THR A 1 95 ? -8.158 -2.238 1.500 1.00 88.50 95 THR A O 1
ATOM 735 N N . ASP A 1 96 ? -9.060 -2.687 -0.500 1.00 87.69 96 ASP A N 1
ATOM 736 C CA . ASP A 1 96 ? -10.444 -2.765 -0.019 1.00 87.69 96 ASP A CA 1
ATOM 737 C C . ASP A 1 96 ? -10.639 -3.885 1.014 1.00 87.69 96 ASP A C 1
ATOM 739 O O . ASP A 1 96 ? -11.305 -3.688 2.034 1.00 87.69 96 ASP A O 1
ATOM 743 N N . VAL A 1 97 ? -10.064 -5.067 0.770 1.00 90.81 97 VAL A N 1
ATOM 744 C CA . VAL A 1 97 ? -10.149 -6.203 1.699 1.00 90.81 97 VAL A CA 1
ATOM 745 C C . VAL A 1 97 ? -9.403 -5.861 2.984 1.00 90.81 97 VAL A C 1
ATOM 747 O O . VAL A 1 97 ? -9.955 -6.012 4.072 1.00 90.81 97 VAL A O 1
ATOM 750 N N . VAL A 1 98 ? -8.197 -5.309 2.858 1.00 92.31 98 VAL A N 1
ATOM 751 C CA . VAL A 1 98 ? -7.352 -4.884 3.982 1.00 92.31 98 VAL A CA 1
ATOM 752 C C . VAL A 1 98 ? -8.061 -3.851 4.859 1.00 92.31 98 VAL A C 1
ATOM 754 O O . VAL A 1 98 ? -8.163 -4.030 6.075 1.00 92.31 98 VAL A O 1
ATOM 757 N N . ILE A 1 99 ? -8.612 -2.794 4.254 1.00 89.81 99 ILE A N 1
ATOM 758 C CA . ILE A 1 99 ? -9.333 -1.731 4.964 1.00 89.81 99 ILE A CA 1
ATOM 759 C C . ILE A 1 99 ? -10.570 -2.298 5.661 1.00 89.81 99 ILE A C 1
ATOM 761 O O . ILE A 1 99 ? -10.813 -1.976 6.824 1.00 89.81 99 ILE A O 1
ATOM 765 N N . ASN A 1 100 ? -11.351 -3.150 4.992 1.00 91.56 100 ASN A N 1
ATOM 766 C CA . ASN A 1 100 ? -12.550 -3.740 5.589 1.00 91.56 100 ASN A CA 1
ATOM 767 C C . ASN A 1 100 ? -12.212 -4.665 6.766 1.00 91.56 100 ASN A C 1
ATOM 769 O O . ASN A 1 100 ? -12.854 -4.579 7.817 1.00 91.56 100 ASN A O 1
ATOM 773 N N . THR A 1 101 ? -11.170 -5.489 6.634 1.00 94.62 101 THR A N 1
ATOM 774 C CA . THR A 1 101 ? -10.681 -6.343 7.721 1.00 94.62 101 THR A CA 1
ATOM 775 C C . THR A 1 101 ? -10.191 -5.505 8.899 1.00 94.62 101 THR A C 1
ATOM 777 O O . THR A 1 101 ? -10.588 -5.764 10.037 1.00 94.62 101 THR A O 1
ATOM 780 N N . ALA A 1 102 ? -9.410 -4.452 8.653 1.00 93.00 102 ALA A N 1
ATOM 781 C CA . ALA A 1 102 ? -8.928 -3.556 9.702 1.00 93.00 102 ALA A CA 1
ATOM 782 C C . ALA A 1 102 ? -10.085 -2.824 10.410 1.00 93.00 102 ALA A C 1
ATOM 784 O O . ALA A 1 102 ? -10.170 -2.818 11.640 1.00 93.00 102 ALA A O 1
ATOM 785 N N . ARG A 1 103 ? -11.050 -2.290 9.647 1.00 91.12 103 ARG A N 1
ATOM 786 C CA . ARG A 1 103 ? -12.241 -1.601 10.180 1.00 91.12 103 ARG A CA 1
ATOM 787 C C . ARG A 1 103 ? -13.136 -2.500 11.025 1.00 91.12 103 ARG A C 1
ATOM 789 O O . ARG A 1 103 ? -13.814 -1.996 11.913 1.00 91.12 103 ARG A O 1
ATOM 796 N N . SER A 1 104 ? -13.106 -3.820 10.832 1.00 92.50 104 SER A N 1
ATOM 797 C CA . SER A 1 104 ? -13.831 -4.749 11.713 1.00 92.50 104 SER A CA 1
ATOM 798 C C . SER A 1 104 ? -13.379 -4.681 13.182 1.00 92.50 104 SER A C 1
ATOM 800 O O . SER A 1 104 ? -14.092 -5.150 14.070 1.00 92.50 104 SER A O 1
ATOM 802 N N . ARG A 1 105 ? -12.208 -4.084 13.455 1.00 92.44 105 ARG A N 1
ATOM 803 C CA . ARG A 1 105 ? -11.635 -3.923 14.800 1.00 92.44 105 ARG A CA 1
ATOM 804 C C . ARG A 1 105 ? -11.793 -2.526 15.387 1.00 92.44 105 ARG A C 1
ATOM 806 O O . ARG A 1 105 ? -11.566 -2.357 16.581 1.00 92.44 105 ARG A O 1
ATOM 813 N N . VAL A 1 106 ? -12.190 -1.540 14.584 1.00 87.50 106 VAL A N 1
ATOM 814 C CA . VAL A 1 106 ? -12.310 -0.139 15.006 1.00 87.50 106 VAL A CA 1
ATOM 815 C C . VAL A 1 106 ? -13.655 0.434 14.575 1.00 87.50 106 VAL A C 1
ATOM 817 O O . VAL A 1 106 ? -13.969 0.545 13.393 1.00 87.50 106 VAL A O 1
ATOM 820 N N . ASN A 1 107 ? -14.489 0.801 15.547 1.00 82.75 107 ASN A N 1
ATOM 821 C CA . ASN A 1 107 ? -15.839 1.269 15.259 1.00 82.75 107 ASN A CA 1
ATOM 822 C C . ASN A 1 107 ? -15.858 2.776 14.967 1.00 82.75 107 ASN A C 1
ATOM 824 O O . ASN A 1 107 ? -15.365 3.569 15.764 1.00 82.75 107 ASN A O 1
ATOM 828 N N . GLY A 1 108 ? -16.461 3.171 13.845 1.00 82.12 108 GLY A N 1
ATOM 829 C CA . GLY A 1 108 ? -16.685 4.579 13.496 1.00 82.12 108 GLY A CA 1
ATOM 830 C C . GLY A 1 108 ? -15.447 5.367 13.051 1.00 82.12 108 GLY A C 1
ATOM 831 O O . GLY A 1 108 ? -15.577 6.557 12.777 1.00 8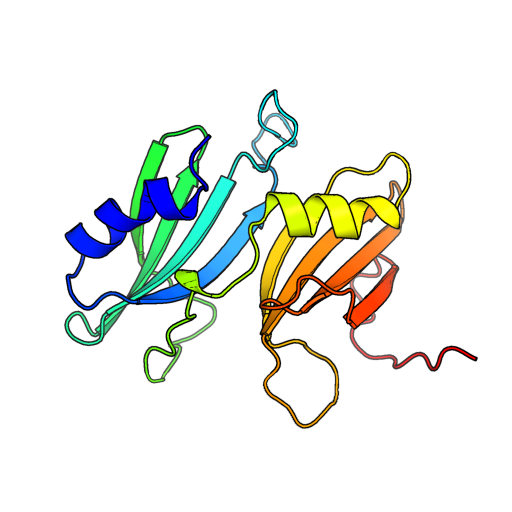2.12 108 GLY A O 1
ATOM 832 N N . LEU A 1 109 ? -14.277 4.730 12.944 1.00 84.50 109 LEU A N 1
ATOM 833 C CA . LEU A 1 109 ? -13.051 5.369 12.463 1.00 84.50 109 LEU A CA 1
ATOM 834 C C . LEU A 1 109 ? -12.836 5.122 10.967 1.00 84.50 109 LEU A C 1
ATOM 836 O O . LEU A 1 109 ? -13.222 4.086 10.413 1.00 84.50 109 LEU A O 1
ATOM 840 N N . LEU A 1 110 ? -12.191 6.093 10.326 1.00 84.62 110 LEU A N 1
ATOM 841 C CA . LEU A 1 110 ? -11.667 5.988 8.969 1.00 84.62 110 LEU A CA 1
ATOM 842 C C . LEU A 1 110 ? -10.142 5.885 9.050 1.00 84.62 110 LEU A C 1
ATOM 844 O O . LEU A 1 110 ? -9.554 6.481 9.957 1.00 84.62 110 LEU A O 1
ATOM 848 N N . PRO A 1 111 ? -9.503 5.118 8.154 1.00 86.94 111 PRO A N 1
ATOM 849 C CA . PRO A 1 111 ? -8.055 5.025 8.153 1.00 86.94 111 PRO A CA 1
ATOM 850 C C . PRO A 1 111 ? -7.455 6.400 7.829 1.00 86.94 111 PRO A C 1
ATOM 852 O O . PRO A 1 111 ? -7.888 7.077 6.894 1.00 86.94 111 PRO A O 1
ATOM 855 N N . SER A 1 112 ? -6.469 6.807 8.619 1.00 84.81 112 SER A N 1
ATOM 856 C CA . SER A 1 112 ? -5.643 7.995 8.394 1.00 84.81 112 SER A CA 1
ATOM 857 C C . SER A 1 112 ? -4.408 7.671 7.560 1.00 84.81 112 SER A C 1
ATOM 859 O O . SER A 1 112 ? -3.818 8.563 6.969 1.00 84.81 112 SER A O 1
ATOM 861 N N . GLU A 1 113 ? -4.006 6.404 7.499 1.00 87.62 113 GLU A N 1
ATOM 862 C CA . GLU A 1 113 ? -2.877 5.952 6.694 1.00 87.62 113 GLU A CA 1
ATOM 863 C C . GLU A 1 113 ? -3.041 4.469 6.364 1.00 87.62 113 GLU A C 1
ATOM 865 O O . GLU A 1 113 ? -3.595 3.697 7.151 1.00 87.62 113 GLU A O 1
ATOM 870 N N . ILE A 1 114 ? -2.555 4.069 5.198 1.00 90.62 114 ILE A N 1
ATOM 871 C CA . ILE A 1 114 ? -2.330 2.679 4.832 1.00 90.62 114 ILE A CA 1
ATOM 872 C C . ILE A 1 114 ? -0.998 2.581 4.101 1.00 90.62 114 ILE A C 1
ATOM 874 O O . ILE A 1 114 ? -0.763 3.328 3.160 1.00 90.62 114 ILE A O 1
ATOM 878 N N . TYR A 1 115 ? -0.125 1.667 4.489 1.00 90.06 115 TYR A N 1
ATOM 879 C CA . TYR A 1 115 ? 1.121 1.455 3.763 1.00 90.06 115 TYR A CA 1
ATOM 880 C C . TYR A 1 115 ? 1.575 0.007 3.794 1.00 90.06 115 TYR A C 1
ATOM 882 O O . TYR A 1 115 ? 1.215 -0.750 4.691 1.00 90.06 115 TYR A O 1
ATOM 890 N N . LEU A 1 116 ? 2.344 -0.377 2.785 1.00 88.06 116 LEU A N 1
ATOM 891 C CA . LEU A 1 116 ? 2.944 -1.692 2.663 1.00 88.06 116 LEU A CA 1
ATOM 892 C C . LEU A 1 116 ? 4.428 -1.589 3.005 1.00 88.06 116 LEU A C 1
ATOM 894 O O . LEU A 1 116 ? 5.163 -0.879 2.318 1.00 88.06 116 LEU A O 1
ATOM 898 N N . ASP A 1 117 ? 4.842 -2.292 4.050 1.00 82.62 117 ASP A N 1
ATOM 899 C CA . ASP A 1 117 ? 6.227 -2.317 4.521 1.00 82.62 117 ASP A CA 1
ATOM 900 C C . ASP A 1 117 ? 6.504 -3.645 5.230 1.00 82.62 117 ASP A C 1
ATOM 902 O O . ASP A 1 117 ? 5.579 -4.429 5.485 1.00 82.62 117 ASP A O 1
ATOM 906 N N . ASP A 1 118 ? 7.763 -3.900 5.559 1.00 81.44 118 ASP A N 1
ATOM 907 C CA . ASP A 1 118 ? 8.123 -5.040 6.392 1.00 81.44 118 ASP A CA 1
ATOM 908 C C . ASP A 1 118 ? 7.372 -4.959 7.730 1.00 81.44 118 ASP A C 1
ATOM 910 O O . ASP A 1 118 ? 7.230 -3.900 8.353 1.00 81.44 118 ASP A O 1
ATOM 914 N N . CYS A 1 119 ? 6.845 -6.093 8.181 1.00 75.94 119 CYS A N 1
ATOM 915 C CA . CYS A 1 119 ? 6.235 -6.194 9.491 1.00 75.94 119 CYS A CA 1
ATOM 916 C C . CYS A 1 119 ? 7.342 -5.981 10.532 1.00 75.94 119 CYS A C 1
ATOM 918 O O . CYS A 1 119 ? 8.128 -6.895 10.778 1.00 75.94 119 CYS A O 1
ATOM 920 N N . ASP A 1 120 ? 7.385 -4.816 11.184 1.00 67.62 120 ASP A N 1
ATOM 921 C CA . ASP A 1 120 ? 8.263 -4.562 12.341 1.00 67.62 120 ASP A CA 1
ATOM 922 C C . ASP A 1 120 ? 7.739 -5.292 13.593 1.00 67.62 120 ASP A C 1
ATOM 924 O O . ASP A 1 120 ? 7.357 -4.734 14.623 1.00 67.62 120 ASP A O 1
ATOM 928 N N . LEU A 1 121 ? 7.628 -6.606 13.454 1.00 61.81 121 LEU A N 1
ATOM 929 C CA . LEU A 1 121 ? 7.440 -7.567 14.513 1.00 61.81 121 LEU A CA 1
ATOM 930 C C . LEU A 1 121 ? 8.843 -8.080 14.760 1.00 61.81 121 LEU A C 1
ATOM 932 O O . LEU A 1 121 ? 9.465 -8.551 13.819 1.00 61.81 121 LEU A O 1
ATOM 936 N N . LYS A 1 122 ? 9.356 -7.985 15.987 1.00 63.03 122 LYS A N 1
ATOM 937 C CA . LYS A 1 122 ? 10.690 -8.467 16.401 1.00 63.03 122 LYS A CA 1
ATOM 938 C C . LYS A 1 122 ? 10.841 -9.997 16.249 1.00 63.03 122 LYS A C 1
ATOM 940 O O . LYS A 1 122 ? 11.107 -10.710 17.213 1.00 63.03 122 LYS A O 1
ATOM 945 N N . ILE A 1 123 ? 10.615 -10.511 15.050 1.00 54.59 123 ILE A N 1
ATOM 946 C CA . ILE A 1 123 ? 10.506 -11.897 14.628 1.00 54.59 123 ILE A CA 1
ATOM 947 C C . ILE A 1 123 ? 11.420 -12.019 13.400 1.00 54.59 123 ILE A C 1
ATOM 949 O O . ILE A 1 123 ? 11.394 -11.154 12.531 1.00 54.59 123 ILE A O 1
ATOM 953 N N . PRO A 1 124 ? 12.248 -13.070 13.307 1.00 48.06 124 PRO A N 1
ATOM 954 C CA . PRO A 1 124 ? 13.295 -13.198 12.287 1.00 48.06 124 PRO A CA 1
ATOM 955 C C . PRO A 1 124 ? 12.794 -13.495 10.860 1.00 48.06 124 PRO A C 1
ATOM 957 O O . PRO A 1 124 ? 13.558 -13.995 10.039 1.00 48.06 124 PRO A O 1
ATOM 960 N N . THR A 1 125 ? 11.527 -13.230 10.551 1.00 56.72 125 THR A N 1
ATOM 961 C CA . THR A 1 125 ? 10.961 -13.404 9.210 1.00 56.72 125 THR A CA 1
ATOM 962 C C . THR A 1 125 ? 10.664 -12.043 8.605 1.00 56.72 125 THR A C 1
ATOM 964 O O . THR A 1 125 ? 9.891 -11.287 9.189 1.00 56.72 125 THR A O 1
ATOM 967 N N . GLU A 1 126 ? 11.235 -11.778 7.428 1.00 67.44 126 GLU A N 1
ATOM 968 C CA . GLU A 1 126 ? 10.849 -10.693 6.514 1.00 67.44 126 GLU A CA 1
ATOM 969 C C . GLU A 1 126 ? 9.414 -10.949 6.025 1.00 67.44 126 GLU A C 1
ATOM 971 O O . GLU A 1 126 ? 9.172 -11.485 4.943 1.00 67.44 126 GLU A O 1
ATOM 976 N N . LEU A 1 127 ? 8.446 -10.689 6.899 1.00 81.56 127 LEU A N 1
ATOM 977 C CA . LEU A 1 127 ? 7.031 -10.742 6.576 1.00 81.56 127 LEU A CA 1
ATOM 978 C C . LEU A 1 127 ? 6.644 -9.376 6.015 1.00 81.56 127 LEU A C 1
ATOM 980 O O . LEU A 1 127 ? 7.004 -8.358 6.595 1.00 81.56 127 LEU A O 1
ATOM 984 N N . LEU A 1 128 ? 5.908 -9.347 4.908 1.00 87.25 128 LEU A N 1
ATOM 985 C CA . LEU A 1 128 ? 5.405 -8.107 4.325 1.00 87.25 128 LEU A CA 1
ATOM 986 C C . LEU A 1 128 ? 4.009 -7.824 4.887 1.00 87.25 128 LEU A C 1
ATOM 988 O O . LEU A 1 128 ? 3.138 -8.695 4.826 1.00 87.25 128 LEU A O 1
ATOM 992 N N . CYS A 1 129 ? 3.786 -6.620 5.412 1.00 91.06 129 CYS A N 1
ATOM 993 C CA . CYS A 1 129 ? 2.533 -6.239 6.056 1.00 91.06 129 CYS A CA 1
ATOM 994 C C . CYS A 1 129 ? 1.888 -5.018 5.415 1.00 91.06 129 CYS A C 1
ATOM 996 O O . CYS A 1 129 ? 2.523 -3.990 5.173 1.00 91.06 129 CYS A O 1
ATOM 998 N N . TRP A 1 130 ? 0.565 -5.083 5.308 1.00 93.00 130 TRP A N 1
ATOM 999 C CA . TRP A 1 130 ? -0.254 -3.886 5.302 1.00 93.00 130 TRP A CA 1
ATOM 1000 C C . TRP A 1 130 ? -0.327 -3.298 6.709 1.00 93.00 130 TRP A C 1
ATOM 1002 O O . TRP A 1 130 ? -0.788 -3.939 7.652 1.00 93.00 130 TRP A O 1
ATOM 1012 N N . ASN A 1 131 ? 0.095 -2.051 6.835 1.00 92.75 131 ASN A N 1
ATOM 1013 C CA . ASN A 1 131 ? -0.031 -1.222 8.017 1.00 92.75 131 ASN A CA 1
ATOM 1014 C C . ASN A 1 131 ? -1.231 -0.303 7.815 1.00 92.75 131 ASN A C 1
ATOM 1016 O O . ASN A 1 131 ? -1.191 0.556 6.941 1.00 92.75 131 ASN A O 1
ATOM 1020 N N . VAL A 1 132 ? -2.290 -0.460 8.606 1.00 92.25 132 VAL A N 1
ATOM 1021 C CA . VAL A 1 132 ? -3.459 0.430 8.566 1.00 92.25 132 VAL A CA 1
ATOM 1022 C C . VAL A 1 132 ? -3.515 1.229 9.856 1.00 92.25 132 VAL A C 1
ATOM 1024 O O . VAL A 1 132 ? -3.649 0.655 10.938 1.00 92.25 132 VAL A O 1
ATOM 1027 N N . VAL A 1 133 ? -3.426 2.550 9.748 1.00 90.06 133 VAL A N 1
ATOM 1028 C CA . VAL A 1 133 ? -3.446 3.463 10.890 1.00 90.06 133 VAL A CA 1
ATOM 1029 C C . VAL A 1 133 ? -4.798 4.155 10.964 1.00 90.06 133 VAL A C 1
ATOM 1031 O O . VAL A 1 133 ? -5.322 4.646 9.965 1.00 90.06 133 VAL A O 1
ATOM 1034 N N . PHE A 1 134 ? -5.356 4.203 12.167 1.00 88.38 134 PHE A N 1
ATOM 1035 C CA . PHE A 1 134 ? -6.552 4.956 12.509 1.00 88.38 134 PHE A CA 1
ATOM 1036 C C . PHE A 1 134 ? -6.196 5.969 13.587 1.00 88.38 134 PHE A C 1
ATOM 1038 O O . PHE A 1 134 ? -5.760 5.593 14.678 1.00 88.38 134 PHE A O 1
ATOM 1045 N N . GLU A 1 135 ? -6.414 7.247 13.305 1.00 85.31 135 GLU A N 1
ATOM 1046 C CA . GLU A 1 135 ? -6.335 8.290 14.321 1.00 85.31 135 GLU A CA 1
ATOM 1047 C C . GLU A 1 135 ? -7.599 8.286 15.186 1.00 85.31 135 GLU A C 1
ATOM 1049 O O . GLU A 1 135 ? -8.728 8.293 14.690 1.00 85.31 135 GLU A O 1
ATOM 1054 N N . ILE A 1 136 ? -7.399 8.284 16.502 1.00 81.94 136 ILE A N 1
ATOM 1055 C CA . ILE A 1 136 ? -8.443 8.546 17.486 1.00 81.94 136 ILE A CA 1
ATOM 1056 C C . ILE A 1 136 ? -8.269 10.006 17.917 1.00 81.94 136 ILE A C 1
ATOM 1058 O O . ILE A 1 136 ? -7.156 10.384 18.306 1.00 81.94 136 ILE A O 1
ATOM 1062 N N . PRO A 1 137 ? -9.336 10.826 17.885 1.00 73.81 137 PRO A N 1
ATOM 1063 C CA . PRO A 1 137 ? -9.269 12.204 18.345 1.00 73.81 137 PRO A CA 1
ATOM 1064 C C . PRO A 1 137 ? -8.579 12.339 19.709 1.00 73.81 137 PRO A C 1
ATOM 1066 O O . PRO A 1 137 ? -8.762 11.520 20.609 1.00 73.81 137 PRO A O 1
ATOM 1069 N N . ASP A 1 138 ? -7.791 13.401 19.832 1.00 64.12 138 ASP A N 1
ATOM 1070 C CA . ASP A 1 138 ? -7.231 13.930 21.075 1.00 64.12 138 ASP A CA 1
ATOM 1071 C C . ASP A 1 138 ? -6.077 13.188 21.759 1.00 64.12 138 ASP A C 1
ATOM 1073 O O . ASP A 1 138 ? -5.556 13.771 22.700 1.00 64.12 138 ASP A O 1
ATOM 1077 N N . THR A 1 139 ? -5.610 11.995 21.352 1.00 61.56 139 THR A N 1
ATOM 1078 C CA . THR A 1 139 ? -4.302 11.467 21.857 1.00 61.56 139 THR A CA 1
ATOM 1079 C C . THR A 1 139 ? -3.834 10.117 21.320 1.00 61.56 139 THR A C 1
ATOM 1081 O O . THR A 1 139 ? -2.694 9.764 21.600 1.00 61.56 139 THR A O 1
ATOM 1084 N N . ASN A 1 140 ? -4.630 9.337 20.586 1.00 80.12 140 ASN A N 1
ATOM 1085 C CA . ASN A 1 140 ? -4.275 7.936 20.317 1.00 80.12 140 ASN A CA 1
ATOM 1086 C C . ASN A 1 140 ? -4.293 7.594 18.830 1.00 80.12 140 ASN A C 1
ATOM 1088 O O . ASN A 1 140 ? -4.992 8.212 18.032 1.00 80.12 140 ASN A O 1
ATOM 1092 N N . ARG A 1 141 ? -3.550 6.552 18.468 1.00 86.69 141 ARG A N 1
ATOM 1093 C CA . ARG A 1 141 ? -3.660 5.890 17.170 1.00 86.69 141 ARG A CA 1
ATOM 1094 C C . ARG A 1 141 ? -3.762 4.385 17.357 1.00 86.69 141 ARG A C 1
ATOM 1096 O O . ARG A 1 141 ? -3.134 3.817 18.252 1.00 86.69 141 ARG A O 1
ATOM 1103 N N . VAL A 1 142 ? -4.528 3.742 16.490 1.00 89.69 142 VAL A N 1
ATOM 1104 C CA . VAL A 1 142 ? -4.543 2.285 16.353 1.00 89.69 142 VAL A CA 1
ATOM 1105 C C . VAL A 1 142 ? -3.819 1.949 15.065 1.00 89.69 142 VAL A C 1
ATOM 1107 O O . VAL A 1 142 ? -4.223 2.417 14.006 1.00 89.69 142 VAL A O 1
ATOM 1110 N N . GLN A 1 143 ? -2.765 1.150 15.147 1.00 90.94 143 GLN A N 1
ATOM 1111 C CA . GLN A 1 143 ? -2.097 0.588 13.979 1.00 90.94 143 GLN A CA 1
ATOM 1112 C C . GLN A 1 143 ? -2.415 -0.900 13.923 1.00 90.94 143 GLN A C 1
ATOM 1114 O O . GLN A 1 143 ? -2.169 -1.632 14.877 1.00 90.94 143 GLN A O 1
ATOM 1119 N N . ILE A 1 144 ? -2.983 -1.350 12.813 1.00 92.38 144 ILE A N 1
ATOM 1120 C CA . ILE A 1 144 ? -3.312 -2.753 12.576 1.00 92.38 144 ILE A CA 1
ATOM 1121 C C . ILE A 1 144 ? -2.376 -3.260 11.487 1.00 92.38 144 ILE A C 1
ATOM 1123 O O . ILE A 1 144 ? -2.335 -2.686 10.401 1.00 92.38 144 ILE A O 1
ATOM 1127 N N . LEU A 1 145 ? -1.633 -4.321 11.793 1.00 93.12 145 LEU A N 1
ATOM 1128 C CA . LEU A 1 145 ? -0.821 -5.047 10.825 1.00 93.12 145 LEU A CA 1
ATOM 1129 C C . LEU A 1 145 ? -1.615 -6.220 10.273 1.00 93.12 145 LEU A C 1
ATOM 1131 O O . LEU A 1 145 ? -2.152 -7.021 11.042 1.00 93.12 145 LEU A O 1
ATOM 1135 N N . LEU A 1 146 ? -1.651 -6.334 8.953 1.00 94.06 146 LEU A N 1
ATOM 1136 C CA . LEU A 1 146 ? -2.242 -7.456 8.245 1.00 94.06 146 LEU A CA 1
ATOM 1137 C C . LEU A 1 146 ? -1.198 -8.057 7.313 1.00 94.06 146 LEU A C 1
ATOM 1139 O O . LEU A 1 146 ? -0.460 -7.319 6.665 1.00 94.06 146 LEU A O 1
ATOM 1143 N N . ASP A 1 147 ? -1.150 -9.380 7.232 1.00 92.75 147 ASP A N 1
ATOM 1144 C CA . ASP A 1 147 ? -0.282 -10.085 6.296 1.00 92.75 147 ASP A CA 1
ATOM 1145 C C . ASP A 1 147 ? -0.642 -9.667 4.866 1.00 92.75 147 ASP A C 1
ATOM 1147 O O . ASP A 1 147 ? -1.819 -9.644 4.489 1.00 92.75 147 ASP A O 1
ATOM 1151 N 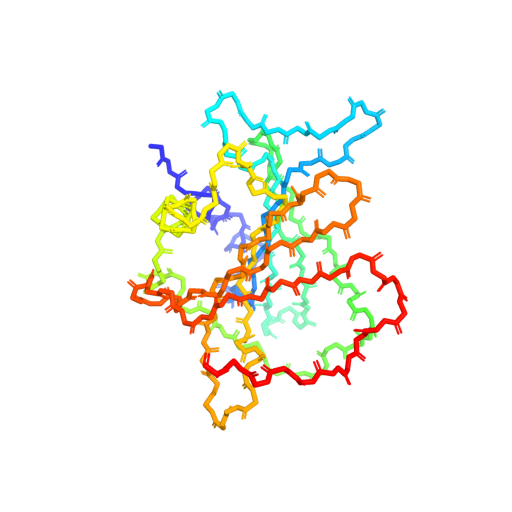N . ALA A 1 148 ? 0.366 -9.301 4.074 1.00 91.62 148 ALA A N 1
ATOM 1152 C CA . ALA A 1 148 ? 0.138 -8.765 2.739 1.00 91.62 148 ALA A CA 1
ATOM 1153 C C . ALA A 1 148 ? -0.519 -9.773 1.783 1.00 91.62 148 ALA A C 1
ATOM 1155 O O . ALA A 1 148 ? -1.172 -9.345 0.835 1.00 91.62 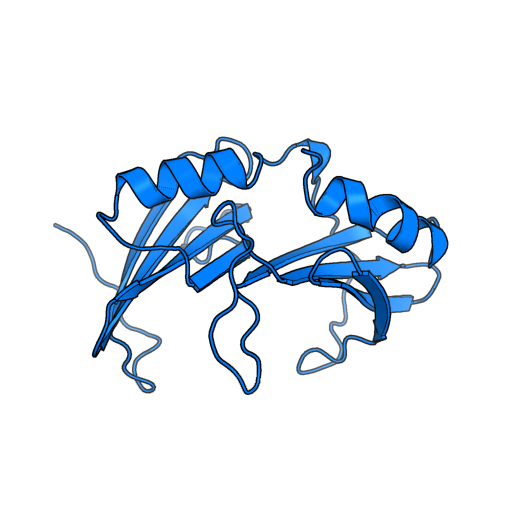148 ALA A O 1
ATOM 1156 N N . TYR A 1 149 ? -0.371 -11.080 2.013 1.00 91.62 149 TYR A N 1
ATOM 1157 C CA . TYR A 1 149 ? -0.794 -12.144 1.098 1.00 91.62 149 TYR A CA 1
ATOM 1158 C C . TYR A 1 149 ? -2.107 -12.816 1.512 1.00 91.62 149 TYR A C 1
ATOM 1160 O O . TYR A 1 149 ? -2.894 -13.207 0.651 1.00 91.62 149 TYR A O 1
ATOM 1168 N N . SER A 1 150 ? -2.362 -12.961 2.813 1.00 93.50 150 SER A N 1
ATOM 1169 C CA . SER A 1 150 ? -3.596 -13.556 3.338 1.00 93.50 150 SER A CA 1
ATOM 1170 C C . SER A 1 150 ? -4.631 -12.511 3.752 1.00 93.50 150 SER A C 1
ATOM 1172 O O . SER A 1 150 ? -5.824 -12.812 3.796 1.00 93.50 150 SER A O 1
ATOM 1174 N N . GLY A 1 151 ? -4.199 -11.281 4.056 1.00 93.19 151 GLY A N 1
ATOM 1175 C CA . GLY A 1 151 ? -5.057 -10.240 4.618 1.00 93.19 151 GLY A CA 1
ATOM 1176 C C . GLY A 1 151 ? -5.489 -10.527 6.059 1.00 93.19 151 GLY A C 1
ATOM 1177 O O . GLY A 1 151 ? -6.370 -9.841 6.580 1.00 93.19 151 GLY A O 1
ATOM 1178 N N . GLU A 1 152 ? -4.907 -11.537 6.709 1.00 94.56 152 GLU A N 1
ATOM 1179 C CA . GLU A 1 152 ? -5.169 -11.844 8.112 1.00 94.56 152 GLU A CA 1
ATOM 1180 C C . GLU A 1 152 ? -4.486 -10.826 9.021 1.00 94.56 152 GLU A C 1
ATOM 1182 O O . GLU A 1 152 ? -3.379 -10.366 8.754 1.00 94.56 152 GLU A O 1
ATOM 1187 N N . ILE A 1 153 ? -5.144 -10.480 10.128 1.00 94.00 153 ILE A N 1
ATOM 1188 C CA . ILE A 1 153 ? -4.564 -9.578 11.124 1.00 94.00 153 ILE A CA 1
ATOM 1189 C C . ILE A 1 153 ? -3.425 -10.303 11.831 1.00 94.00 153 ILE A C 1
ATOM 1191 O O . ILE A 1 153 ? -3.652 -11.299 12.516 1.00 94.00 153 ILE A O 1
ATOM 1195 N N . VAL A 1 154 ? -2.225 -9.750 11.711 1.00 92.25 154 VAL A N 1
ATOM 1196 C CA . VAL A 1 154 ? -1.023 -10.251 12.375 1.00 92.25 154 VAL A CA 1
ATOM 1197 C C . VAL A 1 154 ? -0.869 -9.606 13.748 1.00 92.25 154 VAL A C 1
ATOM 1199 O O . VAL A 1 154 ? -0.530 -10.287 14.713 1.00 92.25 154 VAL A O 1
ATOM 1202 N N . ASN A 1 155 ? -1.125 -8.298 13.861 1.00 90.12 155 ASN A N 1
ATOM 1203 C CA . ASN A 1 155 ? -1.003 -7.586 15.132 1.00 90.12 155 ASN A CA 1
ATOM 1204 C C . ASN A 1 155 ? -1.860 -6.312 15.187 1.00 90.12 155 ASN A C 1
ATOM 1206 O O . ASN A 1 155 ? -2.251 -5.760 14.158 1.00 90.12 155 ASN A O 1
ATOM 1210 N N . ILE A 1 156 ? -2.139 -5.832 16.398 1.00 91.00 156 ILE A N 1
ATOM 1211 C CA . ILE A 1 156 ? -2.816 -4.560 16.662 1.00 91.00 156 ILE A CA 1
ATOM 1212 C C . ILE A 1 156 ? -2.017 -3.807 17.725 1.00 91.00 156 ILE A C 1
ATOM 1214 O O . ILE A 1 156 ? -1.921 -4.244 18.870 1.00 91.00 156 ILE A O 1
ATOM 1218 N N . PHE A 1 157 ? -1.495 -2.643 17.358 1.00 87.31 157 PHE A N 1
ATOM 1219 C CA . PHE A 1 157 ? -0.806 -1.733 18.258 1.00 87.31 157 PHE A CA 1
ATOM 1220 C C . PHE A 1 157 ? -1.707 -0.566 18.638 1.00 87.31 157 PHE A C 1
ATOM 1222 O O . PHE A 1 157 ? -2.301 0.101 17.788 1.00 87.31 157 PHE A O 1
ATOM 1229 N N . LEU A 1 158 ? -1.749 -0.282 19.934 1.00 82.38 158 LEU A N 1
ATOM 1230 C CA . LEU A 1 158 ? -2.310 0.949 20.470 1.00 82.38 158 LEU A CA 1
ATOM 1231 C C . LEU A 1 158 ? -1.144 1.882 20.785 1.00 82.38 158 LEU A C 1
ATOM 1233 O O . LEU A 1 158 ? -0.374 1.639 21.713 1.00 82.38 158 LEU A O 1
ATOM 1237 N N . GLY A 1 159 ? -0.985 2.917 19.965 1.00 67.81 159 GLY A N 1
ATOM 1238 C CA . GLY A 1 159 ? 0.020 3.951 20.164 1.00 67.81 159 GLY A CA 1
ATOM 1239 C C . GLY A 1 159 ? -0.595 5.166 20.842 1.00 67.81 159 GLY A C 1
ATOM 1240 O O . GLY A 1 159 ? -1.612 5.686 20.381 1.00 67.81 159 GLY A O 1
ATOM 1241 N N . PHE A 1 160 ? 0.050 5.655 21.895 1.00 55.06 160 PHE A N 1
ATOM 1242 C CA . PHE A 1 160 ? -0.184 7.010 22.382 1.00 55.06 160 PHE A CA 1
ATOM 1243 C C . PHE A 1 160 ? 0.561 7.976 21.463 1.00 55.06 160 PHE A C 1
ATOM 1245 O O . PHE A 1 160 ? 1.689 7.703 21.046 1.00 55.06 160 PHE A O 1
ATOM 1252 N N . ASN A 1 161 ? -0.064 9.098 21.132 1.00 48.31 161 ASN A N 1
ATOM 1253 C CA . ASN A 1 161 ? 0.501 10.177 20.329 1.00 48.31 161 ASN A CA 1
ATOM 1254 C C . ASN A 1 161 ? 1.496 10.994 21.173 1.00 48.31 161 ASN A C 1
ATOM 1256 O O . ASN A 1 161 ? 1.463 12.220 21.200 1.00 48.31 161 ASN A O 1
ATOM 1260 N N . ASP A 1 162 ? 2.381 10.305 21.890 1.00 41.69 162 ASP A N 1
ATOM 1261 C CA . ASP A 1 162 ? 3.542 10.916 22.499 1.00 41.69 162 ASP A CA 1
ATOM 1262 C C . ASP A 1 162 ? 4.620 10.927 21.427 1.00 41.69 162 ASP A C 1
ATOM 1264 O O . ASP A 1 162 ? 5.201 9.894 21.085 1.00 41.69 162 ASP A O 1
ATOM 1268 N N . LYS A 1 163 ? 4.948 12.122 20.939 1.00 42.78 163 LYS A N 1
ATOM 1269 C CA . LYS A 1 163 ? 6.140 12.392 20.120 1.00 42.78 163 LYS A CA 1
ATOM 1270 C C . LYS A 1 163 ? 7.472 12.000 20.807 1.00 42.78 163 LYS A C 1
ATOM 1272 O O . LYS A 1 163 ? 8.526 12.391 20.323 1.00 42.78 163 LYS A O 1
ATOM 1277 N N . GLU A 1 164 ? 7.449 11.238 21.904 1.00 38.09 164 GLU A N 1
ATOM 1278 C CA . GLU A 1 164 ? 8.599 10.930 22.758 1.00 38.09 164 GLU A CA 1
ATOM 1279 C C . GLU A 1 164 ? 8.805 9.442 23.103 1.00 38.09 164 GLU A C 1
ATOM 1281 O O . GLU A 1 164 ? 9.817 9.134 23.723 1.00 38.09 164 GLU A O 1
ATOM 1286 N N . ASN A 1 165 ? 7.948 8.489 22.704 1.00 36.75 165 ASN A N 1
ATOM 1287 C CA . ASN A 1 165 ? 8.115 7.088 23.144 1.00 36.75 165 ASN A CA 1
ATOM 1288 C C . ASN A 1 165 ? 7.989 6.039 22.023 1.00 36.75 165 ASN A C 1
ATOM 1290 O O . ASN A 1 165 ? 7.164 5.129 22.085 1.00 36.75 165 ASN A O 1
ATOM 1294 N N . LEU A 1 166 ? 8.879 6.103 21.030 1.00 36.62 166 LEU A N 1
ATOM 1295 C CA . LEU A 1 166 ? 9.271 4.912 20.267 1.00 36.62 166 LEU A CA 1
ATOM 1296 C C . LEU A 1 166 ? 10.234 4.088 21.136 1.00 36.62 166 LEU A C 1
ATOM 1298 O O . LEU A 1 166 ? 11.400 4.451 21.265 1.00 36.62 166 LEU A O 1
ATOM 1302 N N . GLY A 1 167 ? 9.759 2.999 21.751 1.00 35.50 167 GLY A N 1
ATOM 1303 C CA . GLY A 1 167 ? 10.671 2.016 22.353 1.00 35.50 167 GLY A CA 1
ATOM 1304 C C . GLY A 1 167 ? 10.254 1.345 23.659 1.00 35.50 167 GLY A C 1
ATOM 1305 O O . GLY A 1 167 ? 11.124 1.095 24.491 1.00 35.50 167 GLY A O 1
ATOM 1306 N N . LYS A 1 168 ? 8.976 1.010 23.873 1.00 34.34 168 LYS A N 1
ATOM 1307 C CA . LYS A 1 168 ? 8.626 0.069 24.950 1.00 34.34 168 LYS A CA 1
ATOM 1308 C C . LYS A 1 168 ? 7.735 -1.051 24.433 1.00 34.34 168 LYS A C 1
ATOM 1310 O O . LYS A 1 168 ? 6.619 -0.806 23.993 1.00 34.34 168 LYS A O 1
ATOM 1315 N N . ASP A 1 169 ? 8.289 -2.260 24.483 1.00 40.34 169 ASP A N 1
ATOM 1316 C CA . ASP A 1 169 ? 7.586 -3.521 24.279 1.00 40.34 169 ASP A CA 1
ATOM 1317 C C . ASP A 1 169 ? 6.472 -3.665 25.313 1.00 40.34 169 ASP A C 1
ATOM 1319 O O . ASP A 1 169 ? 6.710 -3.483 26.510 1.00 40.34 169 ASP A O 1
ATOM 1323 N N . TRP A 1 170 ? 5.277 -4.037 24.863 1.00 37.03 170 TRP A N 1
ATOM 1324 C CA . TRP A 1 170 ? 4.178 -4.395 25.752 1.00 37.03 170 TRP A CA 1
ATOM 1325 C C . TRP A 1 170 ? 3.753 -5.833 25.471 1.00 37.03 170 TRP A C 1
ATOM 1327 O O . TRP A 1 170 ? 3.184 -6.138 24.426 1.00 37.03 170 TRP A O 1
ATOM 1337 N N . ASN A 1 171 ? 4.051 -6.711 26.431 1.00 35.19 171 ASN A N 1
ATOM 1338 C CA . ASN A 1 171 ? 3.473 -8.046 26.516 1.00 35.19 171 ASN A CA 1
ATOM 1339 C C . ASN A 1 171 ? 1.993 -7.909 26.883 1.00 35.19 171 ASN A C 1
ATOM 1341 O O . ASN A 1 171 ? 1.661 -7.347 27.929 1.00 35.19 171 ASN A O 1
ATOM 1345 N N . LEU A 1 172 ? 1.118 -8.431 26.030 1.00 31.20 172 LEU A N 1
ATOM 1346 C CA . LEU A 1 172 ? -0.289 -8.624 26.353 1.00 31.20 172 LEU A CA 1
ATOM 1347 C C . LEU A 1 172 ? -0.417 -9.942 27.130 1.00 31.20 172 LEU A C 1
ATOM 1349 O O . LEU A 1 172 ? 0.006 -10.987 26.636 1.00 31.20 172 LEU A O 1
ATOM 1353 N N . ASN A 1 173 ? -0.944 -9.859 28.354 1.00 32.56 173 ASN A N 1
ATOM 1354 C CA . ASN A 1 173 ? -1.461 -11.017 29.092 1.00 32.56 173 ASN A CA 1
ATOM 1355 C C . ASN A 1 173 ? -2.762 -11.514 28.462 1.00 32.56 173 ASN A C 1
ATOM 1357 O O . ASN A 1 173 ? -3.563 -10.647 28.040 1.00 32.56 173 ASN A O 1
#

Secondary structure (DSSP, 8-state):
---HHHHHHHHHHHH-TT-EEEEEEEE-EEETTEEEB-TTSSBSEEEEEEEETTTTEEEEEEEETTEEEEEEE---SS---S------GGGSPPHHHHHHHHHTTSSS---SEEEEEE---SSSS--EEEEEEEEETTTEEEEEEEETTT--EEEEEEEE--TT---------